Protein AF-A0A2N9HEJ9-F1 (afdb_monomer_lite)

Sequence (112 aa):
MKLMRSIGTLSCIWLVMAISAIAQSSNDSLPAVLDTTGQALERGVEYYIKPAITDNGGRFTLINRNDSCPLYVGLENVSGLDGFPVTFTPFVEEETVIRENKWMPKFVMIPF

Foldseek 3Di:
DVVVVVVVVVVVVVVVVVVVVVVPDCPVVFAFDADPVRDGAWAPDWDQDDPPDPPDFAGFEFDDDDPDDDTDTDTDPDHDDRYFTKGFDAPDNPDTTHGPPGDGPDIDTDDD

InterPro domains:
  IPR002160 Proteinase inhibitor I3, Kunitz legume [PF00197] (33-102)
  IPR002160 Proteinase inhibitor I3, Kunitz legume [PS00283] (33-49)
  IPR002160 Proteinase inhibitor I3, Kunitz legume [PTHR33107] (15-102)
  IPR011065 Kunitz inhibitor STI-like superfamily [SSF50386] (31-103)

Secondary structure (DSSP, 8-state):
-HHHHHHHHHHHHHHHHHHHHHTS-STTSSPBPB-TTSPBPBBT-EE----SSTTS---EEEE-SSS-SSPEEEE-SS--S----EEEE-SSTT--B-BTT----EEEE---

Organism: Fagus sylvatica (NCBI:txid28930)

pLDDT: mean 80.68, std 12.35, range [50.38, 97.31]

Structure (mmCIF, N/CA/C/O backbone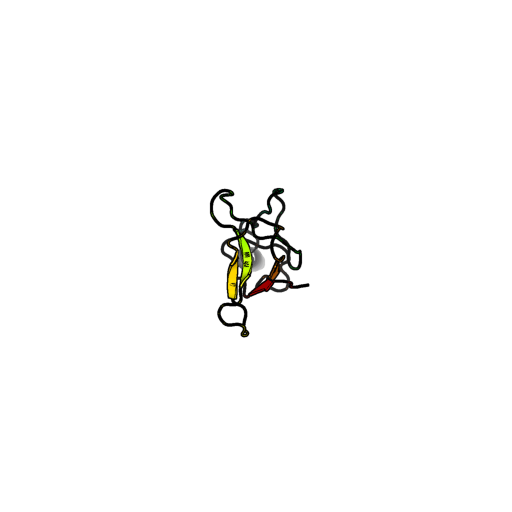):
data_AF-A0A2N9HEJ9-F1
#
_entry.id   AF-A0A2N9HEJ9-F1
#
loop_
_atom_site.group_PDB
_atom_site.id
_atom_site.type_symbol
_atom_site.label_atom_id
_atom_site.label_alt_id
_atom_site.label_comp_id
_atom_site.label_asym_id
_atom_site.label_entity_id
_atom_site.label_seq_id
_atom_site.pdbx_PDB_ins_code
_atom_site.Cartn_x
_atom_site.Cartn_y
_atom_site.Cartn_z
_atom_site.occupancy
_atom_site.B_iso_or_equiv
_atom_site.auth_seq_id
_atom_site.auth_comp_id
_atom_site.auth_asym_id
_atom_site.auth_atom_id
_atom_site.pdbx_PDB_model_num
ATOM 1 N N . MET A 1 1 ? -28.911 4.885 56.330 1.00 55.47 1 MET A N 1
ATOM 2 C CA . MET A 1 1 ? -28.088 3.822 55.693 1.00 55.47 1 MET A CA 1
ATOM 3 C C . MET A 1 1 ? -28.516 3.448 54.264 1.00 55.47 1 MET A C 1
ATOM 5 O O . MET A 1 1 ? -27.634 3.323 53.425 1.00 55.47 1 MET A O 1
ATOM 9 N N . LYS A 1 2 ? -29.814 3.300 53.928 1.00 54.94 2 LYS A N 1
ATOM 10 C CA . LYS A 1 2 ? -30.263 2.971 52.548 1.00 54.94 2 LYS A CA 1
ATOM 11 C C . LYS A 1 2 ? -29.930 4.049 51.495 1.00 54.94 2 LYS A C 1
ATOM 13 O O . LYS A 1 2 ? -29.497 3.708 50.402 1.00 54.94 2 LYS A O 1
ATOM 18 N N . LEU A 1 3 ? -30.048 5.333 51.851 1.00 58.91 3 LEU A N 1
ATOM 19 C CA . LEU A 1 3 ? -29.770 6.464 50.950 1.00 58.91 3 LEU A CA 1
ATOM 20 C C . LEU A 1 3 ? -28.279 6.576 50.564 1.00 58.91 3 LEU A C 1
ATOM 22 O O . LEU A 1 3 ? -27.956 6.765 49.398 1.00 58.91 3 LEU A O 1
ATOM 26 N N . MET A 1 4 ? -27.367 6.362 51.521 1.00 61.09 4 MET A N 1
ATOM 27 C CA . MET A 1 4 ? -25.913 6.360 51.274 1.00 61.09 4 MET A CA 1
ATOM 28 C C . MET A 1 4 ? -25.473 5.178 50.394 1.00 61.09 4 MET A C 1
ATOM 30 O O . MET A 1 4 ? -24.596 5.344 49.552 1.00 61.09 4 MET A O 1
ATOM 34 N N . ARG A 1 5 ? -26.120 4.005 50.529 1.00 59.03 5 ARG A N 1
ATOM 35 C CA . ARG A 1 5 ? -25.911 2.863 49.616 1.00 59.03 5 ARG A CA 1
ATOM 36 C C . ARG A 1 5 ? -26.358 3.193 48.191 1.00 59.03 5 ARG A C 1
ATOM 38 O O . ARG A 1 5 ? -25.633 2.859 47.267 1.00 59.03 5 ARG A O 1
ATOM 45 N N . SER A 1 6 ? -27.489 3.889 48.035 1.00 61.06 6 SER A N 1
ATOM 46 C CA . SER A 1 6 ? -28.042 4.287 46.730 1.00 61.06 6 SER A CA 1
ATOM 47 C C . SER A 1 6 ? -27.155 5.287 45.978 1.00 61.06 6 SER A C 1
ATOM 49 O O . SER A 1 6 ? -26.969 5.161 44.769 1.00 61.06 6 SER A O 1
ATOM 51 N N . ILE A 1 7 ? -26.597 6.273 46.688 1.00 70.69 7 ILE A N 1
ATOM 52 C CA . ILE A 1 7 ? -25.692 7.281 46.110 1.00 70.69 7 ILE A CA 1
ATOM 53 C C . ILE A 1 7 ? -24.362 6.636 45.704 1.00 70.69 7 ILE A C 1
ATOM 55 O O . ILE A 1 7 ? -23.866 6.892 44.608 1.00 70.69 7 ILE A O 1
ATOM 59 N N . GLY A 1 8 ? -23.827 5.743 46.545 1.00 72.56 8 GLY A N 1
ATOM 60 C CA . GLY A 1 8 ? -22.635 4.961 46.219 1.00 72.56 8 GLY A CA 1
ATOM 61 C C . GLY A 1 8 ? -22.830 4.108 44.965 1.00 72.56 8 GLY A C 1
ATOM 62 O O . GLY A 1 8 ? -22.005 4.162 44.060 1.00 72.56 8 GLY A O 1
ATOM 63 N N . THR A 1 9 ? -23.958 3.398 44.850 1.00 77.81 9 THR A N 1
ATOM 64 C CA . THR A 1 9 ? -24.260 2.592 43.655 1.00 77.81 9 THR A CA 1
ATOM 65 C C . THR A 1 9 ? -24.414 3.430 42.390 1.00 77.81 9 THR A C 1
ATOM 67 O O . THR A 1 9 ? -23.912 3.026 41.346 1.00 77.81 9 THR A O 1
ATOM 70 N N . LEU A 1 10 ? -25.053 4.604 42.464 1.00 77.62 10 LEU A N 1
ATOM 71 C CA . LEU A 1 10 ? -25.217 5.477 41.298 1.00 77.62 10 LEU A CA 1
ATOM 72 C C . LEU A 1 10 ? -23.867 6.042 40.827 1.00 77.62 10 LEU A C 1
ATOM 74 O O . LEU A 1 10 ? -23.597 6.068 39.629 1.00 77.62 10 LEU A O 1
ATOM 78 N N . SER A 1 11 ? -23.004 6.424 41.773 1.00 84.19 11 SER A N 1
ATOM 79 C CA . SER A 1 11 ? -21.639 6.884 41.499 1.00 84.19 11 SER A CA 1
ATOM 80 C C . SER A 1 11 ? -20.797 5.799 40.819 1.00 84.19 11 SER A C 1
ATOM 82 O O . SER A 1 11 ? -20.162 6.058 39.799 1.00 84.19 11 SER A O 1
ATOM 84 N N . CYS A 1 12 ? -20.858 4.556 41.312 1.00 80.44 12 CYS A N 1
ATOM 85 C CA . CYS A 1 12 ? -20.150 3.432 40.701 1.00 80.44 12 CYS A CA 1
ATOM 86 C C . CYS A 1 12 ? -20.622 3.149 39.267 1.00 80.44 12 CYS A C 1
ATOM 88 O O . CYS A 1 12 ? -19.788 2.904 38.401 1.00 80.44 12 CYS A O 1
ATOM 90 N N . ILE A 1 13 ? -21.931 3.218 38.997 1.00 84.56 13 ILE A N 1
ATOM 91 C CA . ILE A 1 13 ? -22.478 3.019 37.643 1.00 84.56 13 ILE A CA 1
ATOM 92 C C . ILE A 1 13 ? -21.948 4.092 36.683 1.00 84.56 13 ILE A C 1
ATOM 94 O O . ILE A 1 13 ? -21.510 3.769 35.582 1.00 84.56 13 ILE A O 1
ATOM 98 N N . TRP A 1 14 ? -21.924 5.355 37.113 1.00 82.31 14 TRP A N 1
ATOM 99 C CA . TRP A 1 14 ? -21.365 6.456 36.323 1.00 82.31 14 TRP A CA 1
ATOM 100 C C . TRP A 1 14 ? -19.872 6.282 36.03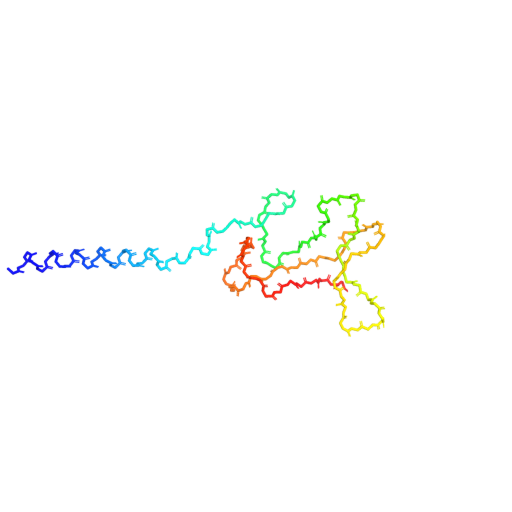8 1.00 82.31 14 TRP A C 1
ATOM 102 O O . TRP A 1 14 ? -19.430 6.502 34.912 1.00 82.31 14 TRP A O 1
ATOM 112 N N . LEU A 1 15 ? -19.106 5.832 37.032 1.00 83.62 15 LEU A N 1
ATOM 113 C CA . LEU A 1 15 ? -17.680 5.551 36.877 1.00 83.62 15 LEU A CA 1
ATOM 114 C C . LEU A 1 15 ? -17.430 4.420 35.870 1.00 83.62 15 LEU A C 1
ATOM 116 O O . LEU A 1 15 ? -16.578 4.558 34.998 1.00 83.62 15 LEU A O 1
ATOM 120 N N . VAL A 1 16 ? -18.203 3.333 35.939 1.00 83.19 16 VAL A N 1
ATOM 121 C CA . VAL A 1 16 ? -18.088 2.202 35.002 1.00 83.19 16 VAL A CA 1
ATOM 122 C C . VAL A 1 16 ? -18.447 2.619 33.572 1.00 83.19 16 VAL A C 1
ATOM 124 O O . VAL A 1 16 ? -17.741 2.247 32.633 1.00 83.19 16 VAL A O 1
ATOM 127 N N . MET A 1 17 ? -19.490 3.435 33.392 1.00 80.94 17 MET A N 1
ATOM 128 C CA . MET A 1 17 ? -19.862 3.979 32.078 1.00 80.94 17 MET A CA 1
ATOM 129 C C . MET A 1 17 ? -18.770 4.890 31.505 1.00 80.94 17 MET A C 1
ATOM 131 O O . MET A 1 17 ? -18.431 4.769 30.329 1.00 80.94 17 MET A O 1
ATOM 135 N N . ALA A 1 18 ? -18.172 5.754 32.333 1.00 78.38 18 ALA A N 1
ATOM 136 C CA . ALA A 1 18 ? -17.069 6.613 31.913 1.00 78.38 18 ALA A CA 1
ATOM 137 C C . ALA A 1 18 ? -15.843 5.791 31.486 1.00 78.38 18 ALA A C 1
ATOM 139 O O . ALA A 1 18 ? -15.304 6.025 30.412 1.00 78.38 18 ALA A O 1
ATOM 140 N N . ILE A 1 19 ? -15.443 4.778 32.263 1.00 76.81 19 ILE A N 1
ATOM 141 C CA . ILE A 1 19 ? -14.301 3.909 31.926 1.00 76.81 19 ILE A CA 1
ATOM 142 C C . ILE A 1 19 ? -14.545 3.147 30.615 1.00 76.81 19 ILE A C 1
ATOM 144 O O . ILE A 1 19 ? -13.640 3.034 29.789 1.00 76.81 19 ILE A O 1
ATOM 148 N N . SER A 1 20 ? -15.775 2.678 30.388 1.00 73.62 20 SER A N 1
ATOM 149 C CA . SER A 1 20 ? -16.146 1.947 29.169 1.00 73.62 20 SER A CA 1
ATOM 150 C C . SER A 1 20 ? -16.065 2.819 27.909 1.00 73.62 20 SER A C 1
ATOM 152 O O . SER A 1 20 ? -15.679 2.326 26.853 1.00 73.62 20 SER A O 1
ATOM 154 N N . ALA A 1 21 ? -16.376 4.115 28.017 1.00 66.19 21 ALA A N 1
ATOM 155 C CA . ALA A 1 21 ? -16.262 5.059 26.906 1.00 66.19 21 ALA A CA 1
ATOM 156 C C . ALA A 1 21 ? -14.799 5.360 26.532 1.00 66.19 21 ALA A C 1
ATOM 158 O O . ALA A 1 21 ? -14.490 5.527 25.358 1.00 66.19 21 ALA A O 1
ATOM 159 N N . ILE A 1 22 ? -13.888 5.393 27.511 1.00 63.50 22 ILE A N 1
ATOM 160 C CA . ILE A 1 22 ? -12.457 5.660 27.271 1.00 63.50 22 ILE A CA 1
ATOM 161 C C . ILE A 1 22 ? -11.742 4.404 26.737 1.00 63.50 22 ILE A C 1
ATOM 163 O O . ILE A 1 22 ? -10.757 4.507 26.013 1.00 63.50 22 ILE A O 1
ATOM 167 N N . ALA A 1 23 ? -12.239 3.208 27.075 1.00 59.22 23 ALA A N 1
ATOM 168 C CA . ALA A 1 23 ? -11.692 1.934 26.604 1.00 59.22 23 ALA A CA 1
ATOM 169 C C . ALA A 1 23 ? -11.987 1.643 25.120 1.00 59.22 23 ALA A C 1
ATOM 171 O O . ALA A 1 23 ? -11.380 0.738 24.544 1.00 59.22 23 ALA A O 1
ATOM 172 N N . GLN A 1 24 ? -12.877 2.412 24.482 1.00 56.12 24 GLN A N 1
ATOM 173 C CA . GLN A 1 24 ? -13.051 2.399 23.031 1.00 56.12 24 GLN A CA 1
ATOM 174 C C . GLN A 1 24 ? -11.864 3.124 22.392 1.00 56.12 24 GLN A C 1
ATOM 176 O O . GLN A 1 24 ? -11.928 4.300 22.043 1.00 56.12 24 GLN A O 1
ATOM 181 N N . SER A 1 25 ? -10.749 2.399 22.294 1.00 50.38 25 SER A N 1
ATOM 182 C CA . SER A 1 25 ? -9.589 2.770 21.490 1.00 50.38 25 SER A CA 1
ATOM 183 C C . SER A 1 25 ? -10.064 3.280 20.129 1.00 50.38 25 SER A C 1
ATOM 185 O O . SER A 1 25 ? -10.710 2.563 19.365 1.00 50.38 25 SER A O 1
ATOM 187 N N . SER A 1 26 ? -9.758 4.544 19.854 1.00 54.50 26 SER A N 1
ATOM 188 C CA . SER A 1 26 ? -10.170 5.364 18.713 1.00 54.50 26 SER A CA 1
ATOM 189 C C . SER A 1 26 ? -9.576 4.917 17.369 1.00 54.50 26 SER A C 1
ATOM 191 O O . SER A 1 26 ? -9.310 5.729 16.488 1.00 54.50 26 SER A O 1
ATOM 193 N N . ASN A 1 27 ? -9.340 3.623 17.178 1.00 57.06 27 ASN A N 1
ATOM 194 C CA . ASN A 1 27 ? -8.750 3.086 15.955 1.00 57.06 27 ASN A CA 1
ATOM 195 C C . ASN A 1 27 ? -9.675 3.207 14.733 1.00 57.06 27 ASN A C 1
ATOM 197 O O . ASN A 1 27 ? -9.190 3.134 13.601 1.00 57.06 27 ASN A O 1
ATOM 201 N N . ASP A 1 28 ? -10.973 3.412 14.967 1.00 60.56 28 ASP A N 1
ATOM 202 C CA . ASP A 1 28 ? -11.997 3.641 13.945 1.00 60.56 28 ASP A CA 1
ATOM 203 C C . ASP A 1 28 ? -12.205 5.126 13.596 1.00 60.56 28 ASP A C 1
ATOM 205 O O . ASP A 1 28 ? -12.928 5.439 12.652 1.00 60.56 28 ASP A O 1
ATOM 209 N N . SER A 1 29 ? -11.565 6.057 14.319 1.00 72.19 29 SER A N 1
ATOM 210 C CA . SER A 1 29 ? -11.718 7.497 14.065 1.00 72.19 29 SER A CA 1
ATOM 211 C C . SER A 1 29 ? -10.757 8.045 13.008 1.00 72.19 29 SER A C 1
ATOM 213 O O . SER A 1 29 ? -10.857 9.216 12.647 1.00 72.19 29 SER A O 1
ATOM 215 N N . LEU A 1 30 ? -9.791 7.245 12.545 1.00 87.69 30 LEU A N 1
ATOM 216 C CA . LEU A 1 30 ? -8.830 7.674 11.528 1.00 87.69 30 LEU A CA 1
ATOM 217 C C . LEU A 1 30 ? -9.485 7.681 10.136 1.00 87.69 30 LEU A C 1
ATOM 219 O O . LEU A 1 30 ? -10.232 6.745 9.825 1.00 87.69 30 LEU A O 1
ATOM 223 N N . PRO A 1 31 ? -9.209 8.690 9.287 1.00 92.62 31 PRO A N 1
ATOM 224 C CA . PRO A 1 31 ? -9.730 8.738 7.924 1.00 92.62 31 PRO A CA 1
ATOM 225 C C . PRO A 1 31 ? -9.394 7.469 7.137 1.00 92.62 31 PRO A C 1
ATOM 227 O O . PRO A 1 31 ? -8.304 6.906 7.272 1.00 92.62 31 PRO A O 1
ATOM 230 N N . ALA A 1 32 ? -10.345 7.008 6.326 1.00 94.19 32 ALA A N 1
ATOM 231 C CA . ALA A 1 32 ? -10.097 5.930 5.380 1.00 94.19 32 ALA A CA 1
ATOM 232 C C . ALA A 1 32 ? -9.226 6.442 4.227 1.00 94.19 32 ALA A C 1
ATOM 234 O O . ALA A 1 32 ? -9.426 7.561 3.754 1.00 94.19 32 ALA A O 1
ATOM 235 N N . VAL A 1 33 ? -8.301 5.609 3.754 1.00 94.56 33 VAL A N 1
ATOM 236 C CA . VAL A 1 33 ? -7.606 5.873 2.490 1.00 94.56 33 VAL A CA 1
ATOM 237 C C . VAL A 1 33 ? -8.612 5.661 1.366 1.00 94.56 33 VAL A C 1
ATOM 239 O O . VAL A 1 33 ? -9.309 4.646 1.365 1.00 94.56 33 VAL A O 1
ATOM 242 N N . LEU A 1 34 ? -8.702 6.609 0.435 1.00 96.25 34 LEU A N 1
ATOM 243 C CA . LEU A 1 34 ? -9.667 6.563 -0.662 1.00 96.25 34 LEU A CA 1
ATOM 244 C C . LEU A 1 34 ? -9.001 6.185 -1.988 1.00 96.25 34 LEU A C 1
ATOM 246 O O . LEU A 1 34 ? -7.874 6.594 -2.269 1.00 96.25 34 LEU A O 1
ATOM 250 N N . ASP A 1 35 ? -9.715 5.421 -2.808 1.00 95.62 35 ASP A N 1
ATOM 251 C CA . ASP A 1 35 ? -9.332 5.113 -4.180 1.00 95.62 35 ASP A CA 1
ATOM 252 C C . ASP A 1 35 ? -9.647 6.278 -5.138 1.00 95.62 35 ASP A C 1
ATOM 254 O O . ASP A 1 35 ? -10.171 7.327 -4.753 1.00 95.62 35 ASP A O 1
ATOM 258 N N . THR A 1 36 ? -9.352 6.100 -6.429 1.00 93.81 36 THR A N 1
ATOM 259 C CA . THR A 1 36 ? -9.595 7.129 -7.455 1.00 93.81 36 THR A CA 1
ATOM 260 C C . THR A 1 36 ? -11.078 7.421 -7.704 1.00 93.81 36 THR A C 1
ATOM 262 O O . THR A 1 36 ? -11.397 8.392 -8.385 1.00 93.81 36 THR A O 1
ATOM 265 N N . THR A 1 37 ? -11.986 6.589 -7.190 1.00 96.25 37 THR A N 1
ATOM 266 C CA . THR A 1 37 ? -13.442 6.788 -7.241 1.00 96.25 37 THR A CA 1
ATOM 267 C C . THR A 1 37 ? -13.997 7.412 -5.957 1.00 96.25 37 THR A C 1
ATOM 269 O O . THR A 1 37 ? -15.187 7.717 -5.893 1.00 96.25 37 THR A O 1
ATOM 272 N N . GLY A 1 38 ? -13.145 7.648 -4.953 1.00 96.38 38 GLY A N 1
ATOM 273 C CA . GLY A 1 38 ? -13.526 8.184 -3.649 1.00 96.38 38 GLY A CA 1
ATOM 274 C C . GLY A 1 38 ? -14.058 7.131 -2.674 1.00 96.38 38 GLY A C 1
ATOM 275 O O . GLY A 1 38 ? -14.626 7.501 -1.648 1.00 96.38 38 GLY A O 1
ATOM 276 N N . GLN A 1 39 ? -13.899 5.841 -2.974 1.00 97.31 39 GLN A N 1
ATOM 277 C CA . GLN A 1 39 ? -14.304 4.747 -2.090 1.00 97.31 39 GLN A CA 1
ATOM 278 C C . GLN A 1 39 ? -13.164 4.349 -1.160 1.00 97.31 39 GLN A C 1
ATOM 280 O O . GLN A 1 39 ? -11.994 4.469 -1.511 1.00 97.31 39 GLN A O 1
ATOM 285 N N . ALA A 1 40 ? -13.500 3.880 0.039 1.00 96.12 40 ALA A N 1
ATOM 286 C CA . ALA A 1 40 ? -12.504 3.428 0.999 1.00 96.12 40 ALA A CA 1
ATOM 287 C C . ALA A 1 40 ? -11.764 2.181 0.491 1.00 96.12 40 ALA A C 1
ATOM 289 O O . ALA A 1 40 ? -12.372 1.282 -0.085 1.00 96.12 40 ALA A O 1
ATOM 290 N N . LEU A 1 41 ? -10.458 2.112 0.744 1.00 95.62 41 LEU A N 1
ATOM 291 C CA . LEU A 1 41 ? -9.670 0.914 0.475 1.00 95.62 41 LEU A CA 1
ATOM 292 C C . LEU A 1 41 ? -10.069 -0.213 1.431 1.00 95.62 41 LEU A C 1
ATOM 294 O O . LEU A 1 41 ? -10.184 -0.012 2.643 1.00 95.62 41 LEU A O 1
ATOM 298 N N . GLU A 1 42 ? -10.187 -1.415 0.883 1.00 95.00 42 GLU A N 1
ATOM 299 C CA . GLU A 1 42 ? -10.604 -2.614 1.593 1.00 95.00 42 GLU A CA 1
ATOM 300 C C . GLU A 1 42 ? -9.503 -3.677 1.615 1.00 95.00 42 GLU A C 1
ATOM 302 O O . GLU A 1 42 ? -8.688 -3.831 0.699 1.00 95.00 42 GLU A O 1
ATOM 307 N N . ARG A 1 43 ? -9.481 -4.450 2.697 1.00 93.12 43 ARG A N 1
ATOM 308 C CA . ARG A 1 43 ? -8.590 -5.590 2.866 1.00 93.12 43 ARG A CA 1
ATOM 309 C C . ARG A 1 43 ? -8.837 -6.623 1.769 1.00 93.12 43 ARG A C 1
ATOM 311 O O . ARG A 1 43 ? -9.961 -7.061 1.558 1.00 93.12 43 ARG A O 1
ATOM 318 N N . GLY A 1 44 ? -7.755 -7.099 1.153 1.00 91.94 44 GLY A N 1
ATOM 319 C CA . GLY A 1 44 ? -7.807 -8.200 0.183 1.00 91.94 44 GLY A CA 1
ATOM 320 C C . GLY A 1 44 ? -8.391 -7.836 -1.185 1.00 91.94 44 GLY A C 1
ATOM 321 O O . GLY A 1 44 ? -8.403 -8.692 -2.063 1.00 91.94 44 GLY A O 1
ATOM 322 N N . VAL A 1 45 ? -8.822 -6.589 -1.383 1.00 94.69 45 VAL A N 1
ATOM 323 C CA . VAL A 1 45 ? -9.215 -6.069 -2.694 1.00 94.69 45 VAL A CA 1
ATOM 324 C C . VAL A 1 45 ? -7.967 -5.621 -3.455 1.00 94.69 45 VAL A C 1
ATOM 326 O O . VAL A 1 45 ? -7.000 -5.129 -2.865 1.00 94.69 45 VAL A O 1
ATOM 329 N N . GLU A 1 46 ? -7.973 -5.854 -4.764 1.00 94.62 46 GLU A N 1
ATOM 330 C CA . GLU A 1 46 ? -6.880 -5.512 -5.667 1.00 94.62 46 GLU A CA 1
ATOM 331 C C . GLU A 1 46 ? -6.930 -4.038 -6.070 1.00 94.62 46 GLU A C 1
ATOM 333 O O . GLU A 1 46 ? -7.927 -3.553 -6.604 1.00 94.62 46 GLU A O 1
ATOM 338 N N . TYR A 1 47 ? -5.817 -3.337 -5.866 1.00 92.94 47 TYR A N 1
ATOM 339 C CA . TYR A 1 47 ? -5.651 -1.939 -6.251 1.00 92.94 47 TYR A CA 1
ATOM 340 C C . TYR A 1 47 ? -4.392 -1.752 -7.091 1.00 92.94 47 TYR A C 1
ATOM 342 O O . TYR A 1 47 ? -3.353 -2.355 -6.826 1.00 92.94 47 TYR A O 1
ATOM 350 N N . TYR A 1 48 ? -4.456 -0.854 -8.071 1.00 91.31 48 TYR A N 1
ATOM 351 C CA . TYR A 1 48 ? -3.279 -0.400 -8.808 1.00 91.31 48 TYR A CA 1
ATOM 352 C C . TYR A 1 48 ? -2.736 0.885 -8.186 1.00 91.31 48 TYR A C 1
ATOM 354 O O . TYR A 1 48 ? -3.451 1.882 -8.080 1.00 91.31 48 TYR A O 1
ATOM 362 N N . ILE A 1 49 ? -1.456 0.881 -7.808 1.00 89.19 49 ILE A N 1
ATOM 363 C CA . ILE A 1 49 ? -0.776 2.084 -7.322 1.00 89.19 49 ILE A CA 1
ATOM 364 C C . ILE A 1 49 ? -0.309 2.895 -8.531 1.00 89.19 49 ILE A C 1
ATOM 366 O O . ILE A 1 49 ? 0.638 2.518 -9.223 1.00 89.19 49 ILE A O 1
ATOM 370 N N . LYS A 1 50 ? -0.984 4.018 -8.780 1.00 84.44 50 LYS A N 1
ATOM 37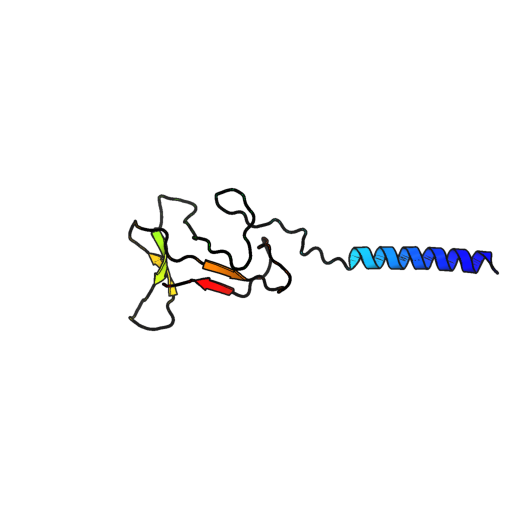1 C CA . LYS A 1 50 ? -0.671 4.936 -9.880 1.00 84.44 50 LYS A CA 1
ATOM 372 C C . LYS A 1 50 ? 0.089 6.161 -9.363 1.00 84.44 50 LYS A C 1
ATOM 374 O O . LYS A 1 50 ? -0.237 6.650 -8.278 1.00 84.44 50 LYS A O 1
ATOM 379 N N . PRO A 1 51 ? 1.075 6.687 -10.113 1.00 82.12 51 PRO A N 1
ATOM 380 C CA . PRO A 1 51 ? 1.674 7.978 -9.800 1.00 82.12 51 PRO A CA 1
ATOM 381 C C . PRO A 1 51 ? 0.590 9.057 -9.735 1.00 82.12 51 PRO A C 1
ATOM 383 O O . PRO A 1 51 ? -0.230 9.171 -10.644 1.00 82.12 51 PRO A O 1
ATOM 386 N N . ALA A 1 52 ? 0.592 9.866 -8.675 1.00 82.62 52 ALA A N 1
ATOM 387 C CA . ALA A 1 52 ? -0.344 10.986 -8.557 1.00 82.62 52 ALA A CA 1
ATOM 388 C C . ALA A 1 52 ? -0.077 12.083 -9.607 1.00 82.62 52 ALA A C 1
ATOM 390 O O . ALA A 1 52 ? -0.980 12.835 -9.961 1.00 82.62 52 ALA A O 1
ATOM 391 N N . ILE A 1 53 ? 1.161 12.167 -10.106 1.00 78.31 53 ILE A N 1
ATOM 392 C CA . ILE A 1 53 ? 1.577 13.073 -11.178 1.00 78.31 53 ILE A CA 1
ATOM 393 C C . ILE A 1 53 ? 1.803 12.216 -12.425 1.00 78.31 53 ILE A C 1
ATOM 395 O O . ILE A 1 53 ? 2.751 11.438 -12.475 1.00 78.31 53 ILE A O 1
ATOM 399 N N . THR A 1 54 ? 0.928 12.349 -13.419 1.00 67.75 54 THR A N 1
ATOM 400 C CA . THR A 1 54 ? 0.890 11.500 -14.626 1.00 67.75 54 THR A CA 1
ATOM 401 C C . THR A 1 54 ? 2.081 11.670 -15.563 1.00 67.75 54 THR A C 1
ATOM 403 O O . THR A 1 54 ? 2.325 10.807 -16.401 1.00 67.75 54 THR A O 1
ATOM 406 N N . ASP A 1 55 ? 2.829 12.761 -15.419 1.00 65.12 55 ASP A N 1
ATOM 407 C CA . ASP A 1 55 ? 3.833 13.168 -16.404 1.00 65.12 55 ASP A CA 1
ATOM 408 C C . ASP A 1 55 ? 5.252 12.734 -15.996 1.00 65.12 55 ASP A C 1
ATOM 410 O O . ASP A 1 55 ? 6.189 12.857 -16.782 1.00 65.12 55 ASP A O 1
ATOM 414 N N . ASN A 1 56 ? 5.414 12.214 -14.770 1.00 66.31 56 ASN A N 1
ATOM 415 C CA . ASN A 1 56 ? 6.697 11.813 -14.200 1.00 66.31 56 ASN A CA 1
ATOM 416 C C . ASN A 1 56 ? 6.605 10.446 -13.507 1.00 66.31 56 ASN A C 1
ATOM 418 O O . ASN A 1 56 ? 6.020 10.311 -12.433 1.00 66.31 56 ASN A O 1
ATOM 422 N N . GLY A 1 57 ? 7.300 9.462 -14.079 1.00 66.81 57 GLY A N 1
ATOM 423 C CA . GLY A 1 57 ? 7.419 8.107 -13.539 1.00 66.81 57 GLY A CA 1
ATOM 424 C C . GLY A 1 57 ? 6.444 7.128 -14.189 1.00 66.81 57 GLY A C 1
ATOM 425 O O . GLY A 1 57 ? 5.334 7.495 -14.559 1.00 66.81 57 GLY A O 1
ATOM 426 N N . GLY A 1 58 ? 6.880 5.881 -14.375 1.00 77.06 58 GLY A N 1
ATOM 427 C CA . GLY A 1 58 ? 6.013 4.834 -14.907 1.00 77.06 58 GLY A CA 1
ATOM 428 C C . GLY A 1 58 ? 5.361 4.002 -13.809 1.00 77.06 58 GLY A C 1
ATOM 429 O O . GLY A 1 58 ? 4.952 4.509 -12.768 1.00 77.06 58 GLY A O 1
ATOM 430 N N . ARG A 1 59 ? 5.190 2.712 -14.070 1.00 81.00 59 ARG A N 1
ATOM 431 C CA . ARG A 1 59 ? 4.220 1.858 -13.372 1.00 81.00 59 ARG A CA 1
ATOM 432 C C . ARG A 1 59 ? 4.791 1.270 -12.088 1.00 81.00 59 ARG A C 1
ATOM 434 O O . ARG A 1 59 ? 5.935 0.826 -12.096 1.00 81.00 59 ARG A O 1
ATOM 441 N N . PHE A 1 60 ? 3.984 1.164 -11.033 1.00 86.81 60 PHE A N 1
ATOM 442 C CA . PHE A 1 60 ? 4.357 0.434 -9.820 1.00 86.81 60 PHE A CA 1
ATOM 443 C C . PHE A 1 60 ? 4.393 -1.079 -10.093 1.00 86.81 60 PHE A C 1
ATOM 445 O O . PHE A 1 60 ? 3.383 -1.680 -10.463 1.00 86.81 60 PHE A O 1
ATOM 452 N N . THR A 1 61 ? 5.567 -1.699 -9.961 1.00 87.69 61 THR A N 1
ATOM 453 C CA . THR A 1 61 ? 5.794 -3.097 -10.360 1.00 87.69 61 THR A CA 1
ATOM 454 C C . THR A 1 61 ? 6.912 -3.770 -9.553 1.00 87.69 61 THR A C 1
ATOM 456 O O . THR A 1 61 ? 7.578 -3.138 -8.725 1.00 87.69 61 THR A O 1
ATOM 459 N N . LEU A 1 62 ? 7.137 -5.059 -9.818 1.00 87.88 62 LEU A N 1
ATOM 460 C CA . LEU A 1 62 ? 8.334 -5.785 -9.406 1.00 87.88 62 LEU A CA 1
ATOM 461 C C . LEU A 1 62 ? 9.435 -5.591 -10.449 1.00 87.88 62 LEU A C 1
ATOM 463 O O . LEU A 1 62 ? 9.253 -5.901 -11.624 1.00 87.88 62 LEU A O 1
ATOM 467 N N . ILE A 1 63 ? 10.593 -5.114 -10.008 1.00 86.75 63 ILE A N 1
ATOM 468 C CA . ILE A 1 63 ? 11.796 -4.981 -10.822 1.00 86.75 63 ILE A CA 1
ATOM 469 C C . ILE A 1 63 ? 12.826 -6.028 -10.409 1.00 86.75 63 ILE A C 1
ATOM 471 O O . ILE A 1 63 ? 13.046 -6.301 -9.223 1.00 86.75 63 ILE A O 1
ATOM 475 N N . ASN A 1 64 ? 13.501 -6.579 -11.411 1.00 86.75 64 ASN A N 1
ATOM 476 C CA . ASN A 1 64 ? 14.661 -7.424 -11.213 1.00 86.75 64 ASN A CA 1
ATOM 477 C C . ASN A 1 64 ? 15.926 -6.626 -11.545 1.00 86.75 64 ASN A C 1
ATOM 479 O O . ASN A 1 64 ? 16.053 -6.104 -12.648 1.00 86.75 64 ASN A O 1
ATOM 483 N N . ARG A 1 65 ? 16.850 -6.493 -10.587 1.00 80.50 65 ARG A N 1
ATOM 484 C CA . ARG A 1 65 ? 18.120 -5.784 -10.817 1.00 80.50 65 ARG A CA 1
ATOM 485 C C . ARG A 1 65 ? 19.217 -6.686 -11.375 1.00 80.50 65 ARG A C 1
ATOM 487 O O . ARG A 1 65 ? 20.125 -6.175 -12.016 1.00 80.50 65 ARG A O 1
ATOM 494 N N . ASN A 1 66 ? 19.172 -7.985 -11.082 1.00 88.31 66 ASN A N 1
ATOM 495 C CA . ASN A 1 66 ? 20.322 -8.878 -11.245 1.00 88.31 66 ASN A CA 1
ATOM 496 C C . ASN A 1 66 ? 19.924 -10.319 -11.609 1.00 88.31 66 ASN A C 1
ATOM 498 O O . ASN A 1 66 ? 20.643 -11.260 -11.278 1.00 88.31 66 ASN A O 1
ATOM 502 N N . ASP A 1 67 ? 18.756 -10.480 -12.230 1.00 85.00 67 ASP A N 1
ATOM 503 C CA . ASP A 1 67 ? 18.102 -11.756 -12.542 1.00 85.00 67 ASP A CA 1
ATOM 504 C C . ASP A 1 67 ? 17.958 -12.705 -11.341 1.00 85.00 67 ASP A C 1
ATOM 506 O O . ASP A 1 67 ? 17.992 -13.928 -11.469 1.00 85.00 67 ASP A O 1
ATOM 510 N N . SER A 1 68 ? 17.760 -12.141 -10.147 1.00 87.56 68 SER A N 1
ATOM 511 C CA . SER A 1 68 ? 17.694 -12.892 -8.893 1.00 87.56 68 SER A CA 1
ATOM 512 C C . SER A 1 68 ? 16.516 -12.478 -8.011 1.00 87.56 68 SER A C 1
ATOM 514 O O . SER A 1 68 ? 15.968 -11.382 -8.125 1.00 87.56 68 SER A O 1
ATOM 516 N N . CYS A 1 69 ? 16.113 -13.393 -7.129 1.00 87.56 69 CYS A N 1
ATOM 517 C CA . CYS A 1 69 ? 15.132 -13.139 -6.078 1.00 87.56 69 CYS A CA 1
ATOM 518 C C . CYS A 1 69 ? 15.835 -12.702 -4.775 1.00 87.56 69 CYS A C 1
ATOM 520 O O . CYS A 1 69 ? 16.947 -13.166 -4.509 1.00 87.56 69 CYS A O 1
ATOM 522 N N . PRO A 1 70 ? 15.181 -11.896 -3.916 1.00 89.19 70 PRO A N 1
ATOM 523 C CA . PRO A 1 70 ? 13.825 -11.363 -4.065 1.00 89.19 70 PRO A CA 1
ATOM 524 C C . PRO A 1 70 ? 13.746 -10.226 -5.090 1.00 89.19 70 PRO A C 1
ATOM 526 O O . PRO A 1 70 ? 14.703 -9.481 -5.289 1.00 89.19 70 PRO A O 1
ATOM 529 N N . LEU A 1 71 ? 12.578 -10.086 -5.716 1.00 88.56 71 LEU A N 1
ATOM 530 C CA . LEU A 1 71 ? 12.289 -8.944 -6.576 1.00 88.56 71 LEU A CA 1
ATOM 531 C C . LEU A 1 71 ? 12.139 -7.675 -5.730 1.00 88.56 71 LEU A C 1
ATOM 533 O O . LEU A 1 71 ? 11.712 -7.725 -4.574 1.00 88.56 71 LEU A O 1
ATOM 537 N N . TYR A 1 72 ? 12.473 -6.534 -6.319 1.00 88.81 72 TYR A N 1
ATOM 538 C CA . TYR A 1 72 ? 12.350 -5.238 -5.663 1.00 88.81 72 TYR A CA 1
ATOM 539 C C . TYR A 1 72 ? 11.086 -4.536 -6.133 1.00 88.81 72 TYR A C 1
ATOM 541 O O . TYR A 1 72 ? 10.679 -4.676 -7.280 1.00 88.81 72 TYR A O 1
ATOM 549 N N . VAL A 1 73 ? 10.492 -3.726 -5.267 1.00 89.44 73 VAL A N 1
ATOM 550 C CA . VAL A 1 73 ? 9.431 -2.807 -5.678 1.00 89.44 73 VAL A CA 1
ATOM 551 C C . VAL A 1 73 ? 10.071 -1.630 -6.408 1.00 89.44 73 VAL A C 1
ATOM 553 O O . VAL A 1 73 ? 11.030 -1.035 -5.911 1.00 89.44 73 VAL A O 1
ATOM 556 N N . GLY A 1 74 ? 9.558 -1.294 -7.587 1.00 87.06 74 GLY A N 1
ATOM 557 C CA . GLY A 1 74 ? 10.090 -0.209 -8.401 1.00 87.06 74 GLY A CA 1
ATOM 558 C C . GLY A 1 74 ? 9.057 0.415 -9.326 1.00 87.06 74 GLY A C 1
ATOM 559 O O . GLY A 1 74 ? 7.922 -0.047 -9.425 1.00 87.06 74 GLY A O 1
ATOM 560 N N . LEU A 1 75 ? 9.484 1.485 -9.996 1.00 83.81 75 LEU A N 1
ATOM 561 C CA . LEU A 1 75 ? 8.732 2.125 -11.068 1.00 83.81 75 LEU A CA 1
ATOM 562 C C . LEU A 1 75 ? 9.378 1.749 -12.400 1.00 83.81 75 LEU A C 1
ATOM 564 O O . LEU A 1 75 ? 10.587 1.909 -12.569 1.00 83.81 75 LEU A O 1
ATOM 568 N N . GLU A 1 76 ? 8.592 1.218 -13.328 1.00 77.25 76 GLU A N 1
ATOM 569 C CA . GLU A 1 76 ? 9.078 0.879 -14.666 1.00 77.25 76 GLU A CA 1
ATOM 570 C C . GLU A 1 76 ? 9.257 2.144 -15.523 1.00 77.25 76 GLU A C 1
ATOM 572 O O . GLU A 1 76 ? 8.496 3.095 -15.384 1.00 77.25 76 GLU A O 1
ATOM 577 N N . ASN A 1 77 ? 10.245 2.172 -16.425 1.00 69.38 77 ASN A N 1
ATOM 578 C CA . ASN A 1 77 ? 10.548 3.352 -17.254 1.00 69.38 77 ASN A CA 1
ATOM 579 C C . ASN A 1 77 ? 9.688 3.476 -18.527 1.00 69.38 77 ASN A C 1
ATOM 581 O O . ASN A 1 77 ? 9.805 4.471 -19.239 1.00 69.38 77 ASN A O 1
ATOM 585 N N . VAL A 1 78 ? 8.866 2.474 -18.848 1.00 64.12 78 VAL A N 1
ATOM 586 C CA . VAL A 1 78 ? 8.031 2.456 -20.058 1.00 64.12 78 VAL A CA 1
ATOM 587 C C . VAL A 1 78 ? 6.570 2.755 -19.735 1.00 64.12 78 VAL A C 1
ATOM 589 O O . VAL A 1 78 ? 5.991 2.214 -18.793 1.00 64.12 78 VAL A O 1
ATOM 592 N N . SER A 1 79 ? 5.969 3.616 -20.552 1.00 55.53 79 SER A N 1
ATOM 593 C CA . SER A 1 79 ? 4.531 3.869 -20.577 1.00 55.53 79 SER A CA 1
ATOM 594 C C . SER A 1 79 ? 3.801 2.648 -21.162 1.00 55.53 79 SER A C 1
ATOM 596 O O . SER A 1 79 ? 4.136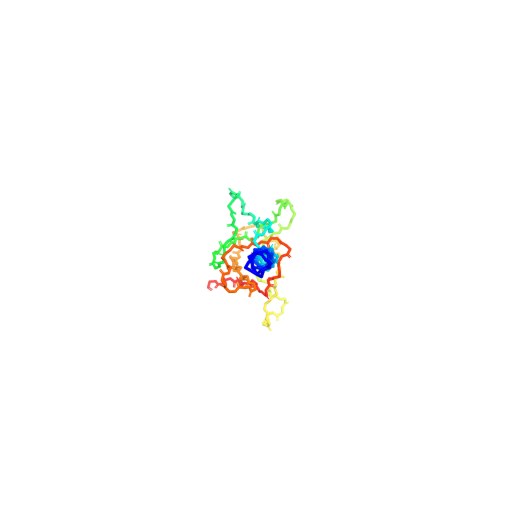 2.166 -22.242 1.00 55.53 79 SER A O 1
ATOM 598 N N . GLY A 1 80 ? 2.828 2.103 -20.427 1.00 62.53 80 GLY A N 1
ATOM 599 C CA . GLY A 1 80 ? 2.137 0.842 -20.735 1.00 62.53 80 GLY A CA 1
ATOM 600 C C . GLY A 1 80 ? 1.079 0.493 -19.675 1.00 62.53 80 GLY A C 1
ATOM 601 O O . GLY A 1 80 ? 0.763 1.365 -18.877 1.00 62.53 80 GLY A O 1
ATOM 602 N N . LEU A 1 81 ? 0.544 -0.746 -19.687 1.00 63.00 81 LEU A N 1
ATOM 603 C CA . LEU A 1 81 ? -0.541 -1.320 -18.833 1.00 63.00 81 LEU A CA 1
ATOM 604 C C . LEU A 1 81 ? -0.477 -0.935 -17.325 1.00 63.00 81 LEU A C 1
ATOM 606 O O . LEU A 1 81 ? 0.492 -0.368 -16.878 1.00 63.00 81 LEU A O 1
ATOM 610 N N . ASP A 1 82 ? -1.430 -1.267 -16.451 1.00 71.06 82 ASP A N 1
ATOM 611 C CA . ASP A 1 82 ? -1.508 -0.635 -15.101 1.00 71.06 82 ASP A CA 1
ATOM 612 C C . ASP A 1 82 ? -0.466 -1.054 -14.027 1.00 71.06 82 ASP A C 1
ATOM 614 O O . ASP A 1 82 ? -0.388 -0.446 -12.963 1.00 71.06 82 ASP A O 1
ATOM 618 N N . GLY A 1 83 ? 0.378 -2.050 -14.291 1.00 80.00 83 GLY A N 1
ATOM 619 C CA . GLY A 1 83 ? 1.377 -2.574 -13.345 1.00 80.00 83 GLY A CA 1
ATOM 620 C C . GLY A 1 83 ? 0.922 -3.937 -12.841 1.00 80.00 83 GLY A C 1
ATOM 621 O O . GLY A 1 83 ? 0.157 -4.610 -13.537 1.00 80.00 83 GLY A O 1
ATOM 622 N N . PHE A 1 84 ? 1.357 -4.327 -11.645 1.00 88.12 84 PHE A N 1
ATOM 623 C CA . PHE A 1 84 ? 0.734 -5.433 -10.913 1.00 88.12 84 PHE A CA 1
ATOM 624 C C . PHE A 1 84 ? -0.181 -4.879 -9.818 1.00 88.12 84 PHE A C 1
ATOM 626 O O . PHE A 1 84 ? 0.211 -3.917 -9.144 1.00 88.12 84 PHE A O 1
ATOM 633 N N . PRO A 1 85 ? -1.372 -5.465 -9.612 1.00 91.62 85 PRO A N 1
ATOM 634 C CA . PRO A 1 85 ? -2.221 -5.068 -8.507 1.00 91.62 85 PRO A CA 1
ATOM 635 C C . PRO A 1 85 ? -1.584 -5.460 -7.170 1.00 91.62 85 PRO A C 1
ATOM 637 O O . PRO A 1 85 ? -0.791 -6.406 -7.069 1.00 91.62 85 PRO A O 1
ATOM 640 N N . VAL A 1 86 ? -1.953 -4.722 -6.128 1.00 92.31 86 VAL A N 1
ATOM 641 C CA . VAL A 1 86 ? -1.600 -5.020 -4.743 1.00 92.31 86 VAL A CA 1
ATOM 642 C C . VAL A 1 86 ? -2.845 -5.233 -3.903 1.00 92.31 86 VAL A C 1
ATOM 644 O O . VAL A 1 86 ? -3.893 -4.649 -4.165 1.00 92.31 86 VAL A O 1
ATOM 647 N N . THR A 1 87 ? -2.698 -6.017 -2.843 1.00 94.44 87 THR A N 1
ATOM 648 C CA . THR A 1 87 ? -3.691 -6.118 -1.774 1.00 94.44 87 THR A CA 1
ATOM 649 C C . THR A 1 87 ? -3.112 -5.592 -0.470 1.00 94.44 87 THR A C 1
ATOM 651 O O . THR A 1 87 ? -1.930 -5.780 -0.154 1.00 94.44 87 THR A O 1
ATOM 654 N N . PHE A 1 88 ? -3.965 -4.935 0.309 1.00 92.94 88 PHE A N 1
ATOM 655 C CA . PHE A 1 88 ? -3.619 -4.385 1.612 1.00 92.94 88 PHE A CA 1
ATOM 656 C C . PHE A 1 88 ? -4.107 -5.313 2.728 1.00 92.94 88 PHE A C 1
ATOM 658 O O . PHE A 1 88 ? -5.190 -5.893 2.648 1.00 92.94 88 PHE A O 1
ATOM 665 N N . THR A 1 89 ? -3.293 -5.486 3.773 1.00 91.88 89 THR A N 1
ATOM 666 C CA . THR A 1 89 ? -3.660 -6.247 4.976 1.00 91.88 89 THR A CA 1
ATOM 667 C C . THR A 1 89 ? -3.432 -5.377 6.212 1.00 91.88 89 THR A C 1
ATOM 669 O O . THR A 1 89 ? -2.273 -5.097 6.529 1.00 91.88 89 THR A O 1
ATOM 672 N N . PRO A 1 90 ? -4.499 -4.946 6.908 1.00 89.31 90 PRO A N 1
ATOM 673 C CA . PRO A 1 90 ? -4.392 -4.256 8.191 1.00 89.31 90 PRO A CA 1
ATOM 674 C C . PRO A 1 90 ? -3.620 -5.075 9.221 1.00 89.31 90 PRO A C 1
ATOM 676 O O . PRO A 1 90 ? -3.536 -6.299 9.128 1.00 89.31 90 PRO A O 1
ATOM 679 N N .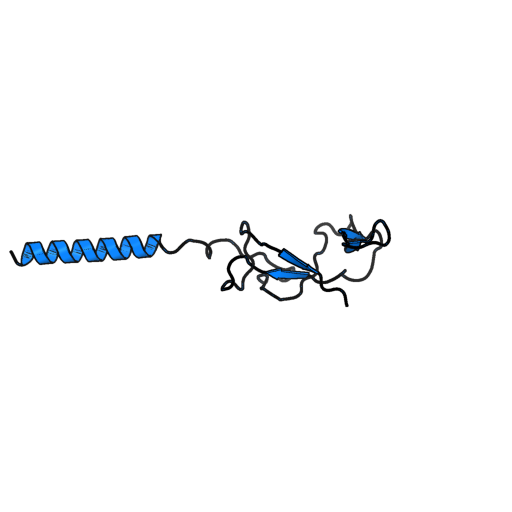 PHE A 1 91 ? -3.063 -4.398 10.225 1.00 86.62 91 PHE A N 1
ATOM 680 C CA . PHE A 1 91 ? -2.440 -5.093 11.350 1.00 86.62 91 PHE A CA 1
ATOM 681 C C . PHE A 1 91 ? -3.450 -5.876 12.194 1.00 86.62 91 PHE A C 1
ATOM 683 O O . PHE A 1 91 ? -3.167 -6.993 12.616 1.00 86.62 91 PHE A O 1
ATOM 690 N N . VAL A 1 92 ? -4.611 -5.271 12.442 1.00 87.75 92 VAL A N 1
ATOM 691 C CA . VAL A 1 92 ? -5.705 -5.865 13.213 1.00 87.75 92 VAL A CA 1
ATOM 692 C C . VAL A 1 92 ? -6.543 -6.714 12.263 1.00 87.75 92 VAL A C 1
ATOM 694 O O . VAL A 1 92 ? -7.022 -6.212 11.248 1.00 87.75 92 VAL A O 1
ATOM 697 N N . GLU A 1 93 ? -6.702 -8.003 12.556 1.00 85.56 93 GLU A N 1
ATOM 698 C CA . GLU A 1 93 ? -7.335 -8.945 11.627 1.00 85.56 93 GLU A CA 1
ATOM 699 C C . GLU A 1 93 ? -8.836 -8.699 11.444 1.00 85.56 93 GLU A C 1
ATOM 701 O O . GLU A 1 93 ? -9.392 -9.043 10.404 1.00 85.56 93 GLU A O 1
ATOM 706 N N . GLU A 1 94 ? -9.502 -8.088 12.417 1.00 87.38 94 GLU A N 1
ATOM 707 C CA . GLU A 1 94 ? -10.926 -7.768 12.340 1.00 87.38 94 GLU A CA 1
ATOM 708 C C . GLU A 1 94 ? -11.208 -6.530 11.478 1.00 87.38 94 GLU A C 1
ATOM 710 O O . GLU A 1 94 ? -12.355 -6.273 11.112 1.00 87.38 94 GLU A O 1
ATOM 715 N N . GLU A 1 95 ? -10.178 -5.756 11.132 1.00 88.12 95 GLU A N 1
ATOM 716 C CA . GLU A 1 95 ? -10.337 -4.553 10.329 1.00 88.12 95 GLU A CA 1
ATOM 717 C C . GLU A 1 95 ? -10.388 -4.878 8.838 1.00 88.12 95 GLU A C 1
ATOM 719 O O . GLU A 1 95 ? -9.538 -5.578 8.279 1.00 88.12 95 GLU A O 1
ATOM 724 N N . THR A 1 96 ? -11.400 -4.321 8.178 1.00 92.00 96 THR A N 1
ATOM 725 C CA . THR A 1 96 ? -11.600 -4.452 6.734 1.00 92.00 96 THR A CA 1
ATOM 726 C C . THR A 1 96 ? -11.213 -3.190 5.980 1.00 92.00 96 THR A C 1
ATOM 728 O O . THR A 1 96 ? -10.828 -3.287 4.823 1.00 92.00 96 THR A O 1
ATOM 731 N N . VAL A 1 97 ? -11.265 -2.022 6.623 1.00 93.06 97 VAL A N 1
ATOM 732 C CA . VAL A 1 97 ? -10.990 -0.723 5.996 1.00 93.06 97 VAL A CA 1
ATOM 733 C C . VAL A 1 97 ? -9.548 -0.297 6.246 1.00 93.06 97 VAL A C 1
ATOM 735 O O . VAL A 1 97 ? -9.077 -0.291 7.385 1.00 93.06 97 VAL A O 1
ATOM 738 N N . ILE A 1 98 ? -8.854 0.120 5.187 1.00 92.88 98 ILE A N 1
ATOM 739 C CA . ILE A 1 98 ? -7.509 0.688 5.281 1.00 92.88 98 ILE A CA 1
ATOM 740 C C . ILE A 1 98 ? -7.609 2.159 5.695 1.00 92.88 98 ILE A C 1
ATOM 742 O O . ILE A 1 98 ? -8.277 2.964 5.044 1.00 92.88 98 ILE A O 1
ATOM 746 N N . ARG A 1 99 ? -6.929 2.520 6.786 1.00 92.19 99 ARG A N 1
ATOM 747 C CA . ARG A 1 99 ? -6.972 3.865 7.376 1.00 92.19 99 ARG A CA 1
ATOM 748 C C . ARG A 1 99 ? -5.597 4.519 7.391 1.00 92.19 99 ARG A C 1
ATOM 750 O O . ARG A 1 99 ? -4.576 3.848 7.538 1.00 92.19 99 ARG A O 1
ATOM 757 N N . GLU A 1 100 ? -5.585 5.838 7.263 1.00 91.38 100 GLU A N 1
ATOM 758 C CA . GLU A 1 100 ? -4.372 6.651 7.338 1.00 91.38 100 GLU A CA 1
ATOM 759 C C . GLU A 1 100 ? -3.707 6.553 8.717 1.00 91.38 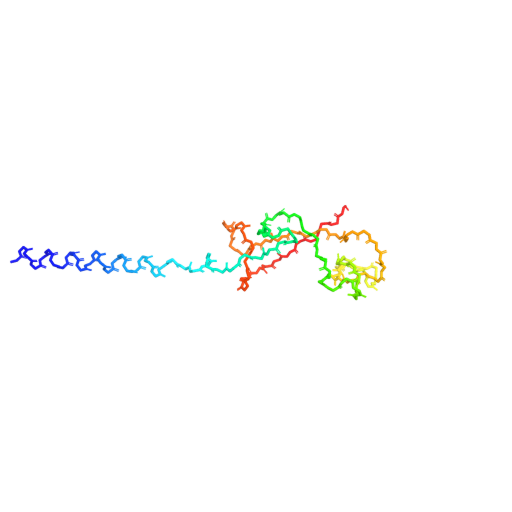100 GLU A C 1
ATOM 761 O O . GLU A 1 100 ? -4.376 6.336 9.726 1.00 91.38 100 GLU A O 1
ATOM 766 N N . ASN A 1 101 ? -2.384 6.753 8.777 1.00 88.06 101 ASN A N 1
ATOM 767 C CA . ASN A 1 101 ? -1.590 6.762 10.018 1.00 88.06 101 ASN A CA 1
ATOM 768 C C . ASN A 1 101 ? -1.723 5.498 10.882 1.00 88.06 101 ASN A C 1
ATOM 770 O O . ASN A 1 101 ? -1.414 5.511 12.075 1.00 88.06 101 ASN A O 1
ATOM 774 N N . LYS A 1 102 ? -2.155 4.393 10.273 1.00 87.19 102 LYS A N 1
ATOM 775 C CA . LYS A 1 102 ? -2.287 3.102 10.927 1.00 87.19 102 LYS A CA 1
ATOM 776 C C . LYS A 1 102 ? -1.231 2.144 10.416 1.00 87.19 102 LYS A C 1
ATOM 778 O O . LYS A 1 102 ? -0.952 2.086 9.220 1.00 87.19 102 LYS A O 1
ATOM 783 N N . TRP A 1 103 ? -0.624 1.399 11.334 1.00 82.50 103 TRP A N 1
ATOM 784 C CA . TRP A 1 103 ? 0.418 0.458 10.956 1.00 82.50 103 TRP A CA 1
ATOM 785 C C . TRP A 1 103 ? -0.151 -0.671 10.096 1.00 82.50 103 TRP A C 1
ATOM 787 O O . TRP A 1 103 ? -1.180 -1.267 10.421 1.00 82.50 103 TRP A O 1
ATOM 797 N N . MET A 1 104 ? 0.562 -0.975 9.015 1.00 83.31 104 MET A N 1
ATOM 798 C CA . MET A 1 104 ? 0.278 -2.090 8.127 1.00 83.31 104 MET A CA 1
ATOM 799 C C . MET A 1 104 ? 1.538 -2.947 7.973 1.00 83.31 104 MET A C 1
ATOM 801 O O . MET A 1 104 ? 2.566 -2.429 7.534 1.00 83.31 104 MET A O 1
ATOM 805 N N . PRO A 1 105 ? 1.479 -4.251 8.295 1.00 78.50 105 PRO A N 1
ATOM 806 C CA . PRO A 1 105 ? 2.654 -5.117 8.264 1.00 78.50 105 PRO A CA 1
ATOM 807 C C . PRO A 1 105 ? 3.152 -5.409 6.847 1.00 78.50 105 PRO A C 1
ATOM 809 O O . PRO A 1 105 ? 4.341 -5.656 6.656 1.00 78.50 105 PRO A O 1
ATOM 812 N N . LYS A 1 106 ? 2.250 -5.449 5.859 1.00 78.12 106 LYS A N 1
ATOM 813 C CA . LYS A 1 106 ? 2.574 -5.861 4.490 1.00 78.12 106 LYS A CA 1
ATOM 814 C C . LYS A 1 106 ? 1.529 -5.397 3.480 1.00 78.12 106 LYS A C 1
ATOM 816 O O . LYS A 1 106 ? 0.341 -5.312 3.791 1.00 78.12 106 LYS A O 1
ATOM 821 N N . PHE A 1 107 ? 1.982 -5.208 2.248 1.00 77.88 107 PHE A N 1
ATOM 822 C CA . PHE A 1 107 ? 1.151 -5.297 1.052 1.00 77.88 107 PHE A CA 1
ATOM 823 C C . PHE A 1 107 ? 1.716 -6.411 0.169 1.00 77.88 107 PHE A C 1
ATOM 825 O O . PHE A 1 107 ? 2.925 -6.655 0.169 1.00 77.88 107 PHE A O 1
ATOM 832 N N . VAL A 1 108 ? 0.841 -7.124 -0.533 1.00 81.25 108 VAL A N 1
ATOM 833 C CA . VAL A 1 108 ? 1.232 -8.232 -1.412 1.00 81.25 108 VAL A CA 1
ATOM 834 C C . VAL A 1 108 ? 0.950 -7.816 -2.841 1.00 81.25 108 VAL A C 1
ATOM 836 O O . VAL A 1 108 ? -0.187 -7.485 -3.166 1.00 81.25 108 VAL A O 1
ATOM 839 N N . MET A 1 109 ? 1.986 -7.825 -3.674 1.00 79.56 109 MET A N 1
ATOM 840 C CA . MET A 1 109 ? 1.841 -7.669 -5.116 1.00 79.56 109 MET A CA 1
ATOM 841 C C . MET A 1 109 ? 1.509 -9.028 -5.727 1.00 79.56 109 MET A C 1
ATOM 843 O O . MET A 1 109 ? 2.128 -10.024 -5.350 1.00 79.56 109 MET A O 1
ATOM 847 N N . ILE A 1 110 ? 0.531 -9.069 -6.629 1.00 73.06 110 ILE A N 1
ATOM 848 C CA . ILE A 1 110 ? 0.028 -10.305 -7.236 1.00 73.06 110 ILE A CA 1
ATOM 849 C C . ILE A 1 110 ? 0.581 -10.398 -8.667 1.00 73.06 110 ILE A C 1
ATOM 851 O O . ILE A 1 110 ? 0.025 -9.778 -9.576 1.00 73.06 110 ILE A O 1
ATOM 855 N N . PRO A 1 111 ? 1.713 -11.101 -8.885 1.00 68.44 111 PRO A N 1
ATOM 856 C CA . PRO A 1 111 ? 2.142 -11.476 -10.225 1.00 68.44 111 PRO A CA 1
ATOM 857 C C . PRO A 1 111 ? 1.240 -12.605 -10.749 1.00 68.44 111 PRO A C 1
ATOM 859 O O . PRO A 1 111 ? 0.900 -13.512 -9.988 1.00 68.44 111 PRO A O 1
ATOM 862 N N . PHE A 1 112 ? 0.839 -12.518 -12.020 1.00 58.00 112 PHE A N 1
ATOM 863 C CA . PHE A 1 112 ? 0.058 -13.555 -12.710 1.00 58.00 112 PHE A CA 1
ATOM 864 C C . PHE A 1 112 ? 0.766 -14.916 -12.717 1.00 58.00 112 PHE A C 1
ATOM 866 O O . PHE A 1 112 ? 2.015 -14.927 -12.838 1.00 58.00 112 PHE A O 1
#

Radius of gyration: 23.89 Å; chains: 1; bounding box: 51×27×76 Å